Protein AF-X1M8F7-F1 (afdb_monomer)

pLDDT: mean 71.91, std 13.77, range [39.59, 92.44]

Solvent-accessible surface area (backbone atoms only — not comparable to full-atom values): 6776 Å² total; per-residue (Å²): 132,83,80,77,74,79,77,69,54,77,60,86,66,82,91,66,106,41,66,70,60,51,47,55,48,51,52,46,33,63,76,65,17,52,102,90,44,74,49,86,50,60,78,46,71,48,89,79,56,61,46,94,82,31,75,68,44,43,52,50,53,49,53,52,51,18,52,48,32,36,74,77,70,64,45,43,80,59,28,66,75,50,53,83,78,37,40,66,58,96,92,41,80,77,42,88,69,88,90,67,93,56,90,87,113

Radius of gyration: 18.65 Å; Cα contacts (8 Å, |Δi|>4): 80; chains: 1; bounding box: 50×38×45 Å

Sequence (105 aa):
KDEGEAHRGIIIIAESQYRDRLEAISQKVKQFGTVWGEAYNLAEIPMFTKSSNSRLLQVADFCVNAILGRYESGYTRQFDKIAHQFYQSDGILRGLSHYTKDMQC

Foldseek 3Di:
DPPPDDDEDEDEDDDDPPLVVLQVVLVCCQPFNDPVGHNPHHVDRHPSDDCVVDPVSVVVVLQVCQVCCCPPVVDNPSVVVCQVVADDDPNDRPGHDDDDPDPVD

Structure (mmCIF, N/CA/C/O backbone):
data_AF-X1M8F7-F1
#
_entry.id   AF-X1M8F7-F1
#
loop_
_atom_site.group_PDB
_atom_site.id
_atom_site.type_symbol
_atom_site.label_atom_id
_atom_site.label_alt_id
_atom_site.label_comp_id
_atom_site.label_asym_id
_atom_site.label_entity_id
_atom_site.label_seq_id
_atom_site.pdbx_PDB_ins_code
_atom_site.Cartn_x
_atom_site.Cartn_y
_atom_site.Cartn_z
_atom_site.occupancy
_atom_site.B_iso_or_equiv
_atom_site.auth_seq_id
_atom_site.auth_comp_id
_atom_site.auth_asym_id
_atom_site.auth_atom_id
_atom_site.pdbx_PDB_model_num
ATOM 1 N N . LYS A 1 1 ? -33.994 -18.866 5.058 1.00 39.59 1 LYS A N 1
ATOM 2 C CA . LYS A 1 1 ? -32.576 -19.005 5.458 1.00 39.59 1 LYS A CA 1
ATOM 3 C C . LYS A 1 1 ? -31.922 -17.735 4.966 1.00 39.59 1 LYS A C 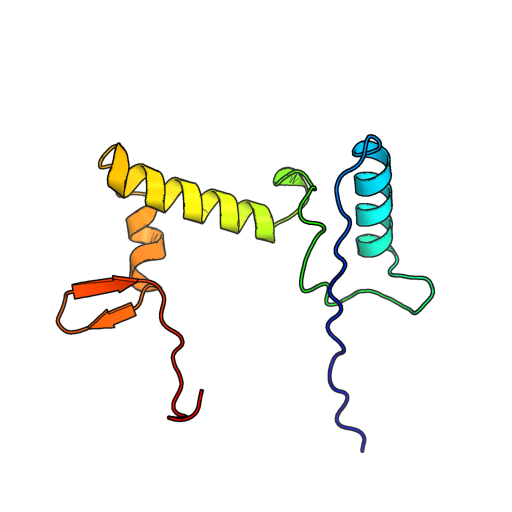1
ATOM 5 O O . LYS A 1 1 ? -31.705 -17.640 3.770 1.00 39.59 1 LYS A O 1
ATOM 10 N N . ASP A 1 2 ? -31.772 -16.752 5.846 1.00 44.78 2 ASP A N 1
ATOM 11 C CA . ASP A 1 2 ? -31.120 -15.495 5.494 1.00 44.78 2 ASP A CA 1
ATOM 12 C C . ASP A 1 2 ? -29.642 -15.794 5.266 1.00 44.78 2 ASP A C 1
ATOM 14 O O . ASP A 1 2 ? -28.942 -16.265 6.166 1.00 44.78 2 ASP A O 1
ATOM 18 N N . GLU A 1 3 ? -29.198 -15.622 4.028 1.00 52.84 3 GLU A N 1
ATOM 19 C CA . GLU A 1 3 ? -27.785 -15.627 3.681 1.00 52.84 3 GLU A CA 1
ATOM 20 C C . GLU A 1 3 ? -27.189 -14.374 4.327 1.00 52.84 3 GLU A C 1
ATOM 22 O O . GLU A 1 3 ? -27.344 -13.263 3.833 1.00 52.84 3 GLU A O 1
ATOM 27 N N . GLY A 1 4 ? -26.636 -14.552 5.530 1.00 48.50 4 GLY A N 1
ATOM 28 C CA . GLY A 1 4 ? -26.083 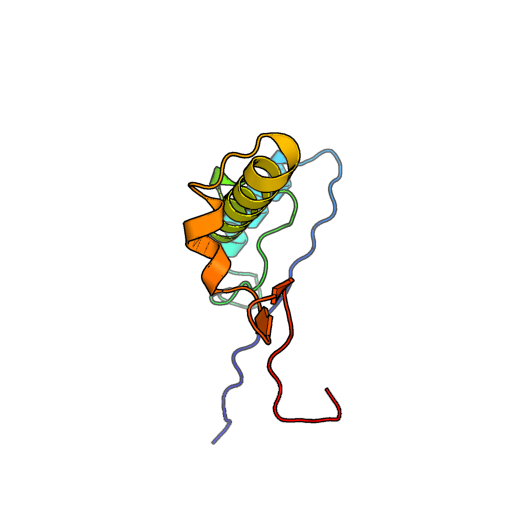-13.487 6.358 1.00 48.50 4 GLY A CA 1
ATOM 29 C C . GLY A 1 4 ? -24.885 -12.832 5.683 1.00 48.50 4 GLY A C 1
ATOM 30 O O . GLY A 1 4 ? -23.741 -13.219 5.918 1.00 48.50 4 GLY A O 1
ATOM 31 N N . GLU A 1 5 ? -25.158 -11.839 4.845 1.00 56.38 5 GLU A N 1
ATOM 32 C CA . GLU A 1 5 ? -24.172 -10.911 4.307 1.00 56.38 5 GLU A CA 1
ATOM 33 C C . GLU A 1 5 ? -23.424 -10.263 5.480 1.00 56.38 5 GLU A C 1
ATOM 35 O O . GLU A 1 5 ? -23.992 -9.529 6.292 1.00 56.38 5 GLU A O 1
ATOM 40 N N . ALA A 1 6 ? -22.134 -10.576 5.616 1.00 57.75 6 ALA A N 1
ATOM 41 C CA . ALA A 1 6 ? -21.300 -10.006 6.663 1.00 57.75 6 ALA A CA 1
ATOM 42 C C . ALA A 1 6 ? -21.168 -8.496 6.429 1.00 57.75 6 ALA A C 1
ATOM 44 O O . ALA A 1 6 ? -20.397 -8.063 5.572 1.00 57.75 6 ALA A O 1
ATOM 45 N N . HIS A 1 7 ? -21.911 -7.695 7.193 1.00 53.59 7 HIS A N 1
ATOM 46 C CA . HIS A 1 7 ?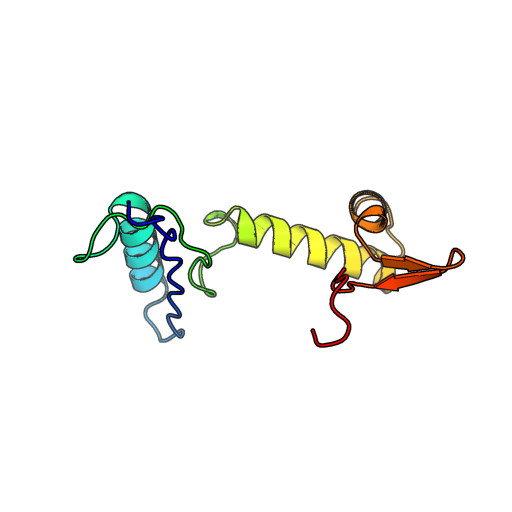 -21.866 -6.239 7.112 1.00 53.59 7 HIS A CA 1
ATOM 47 C C . HIS A 1 7 ? -20.424 -5.734 7.298 1.00 53.59 7 HIS A C 1
ATOM 49 O O . HIS A 1 7 ? -19.795 -5.957 8.335 1.00 53.59 7 HIS A O 1
ATOM 55 N N . ARG A 1 8 ? -19.894 -5.049 6.277 1.00 55.06 8 ARG A N 1
ATOM 56 C CA . ARG A 1 8 ? -18.575 -4.401 6.301 1.00 55.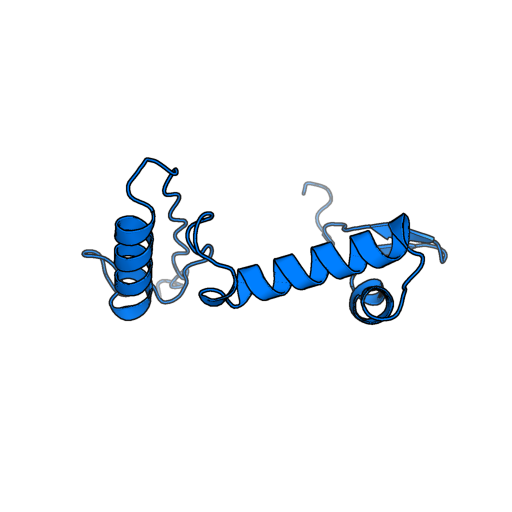06 8 ARG A CA 1
ATOM 57 C C . ARG A 1 8 ? -18.781 -2.902 6.477 1.00 55.06 8 ARG A C 1
ATOM 59 O O . ARG A 1 8 ? -19.300 -2.239 5.586 1.00 55.06 8 ARG A O 1
ATOM 66 N N . GLY A 1 9 ? -18.411 -2.384 7.643 1.00 53.94 9 GLY A N 1
ATOM 67 C CA . GLY A 1 9 ? -18.468 -0.955 7.944 1.00 53.94 9 GLY A CA 1
ATOM 68 C C . GLY A 1 9 ? -17.138 -0.265 7.648 1.00 53.94 9 GLY A C 1
ATOM 69 O O . GLY A 1 9 ? -16.072 -0.839 7.886 1.00 53.94 9 GLY A O 1
ATOM 70 N N . ILE A 1 10 ? -17.209 0.976 7.167 1.00 60.84 10 ILE A N 1
ATOM 71 C CA . ILE A 1 10 ? -16.062 1.880 7.029 1.00 60.84 10 ILE A CA 1
ATOM 72 C C . ILE A 1 10 ? -16.256 3.039 8.010 1.00 60.84 10 ILE A C 1
ATOM 74 O O . ILE A 1 10 ? -17.321 3.654 8.047 1.00 60.84 10 ILE A O 1
ATOM 78 N N . ILE A 1 11 ? -15.231 3.331 8.815 1.00 61.16 11 ILE A N 1
ATOM 79 C CA . ILE A 1 11 ? -15.230 4.443 9.771 1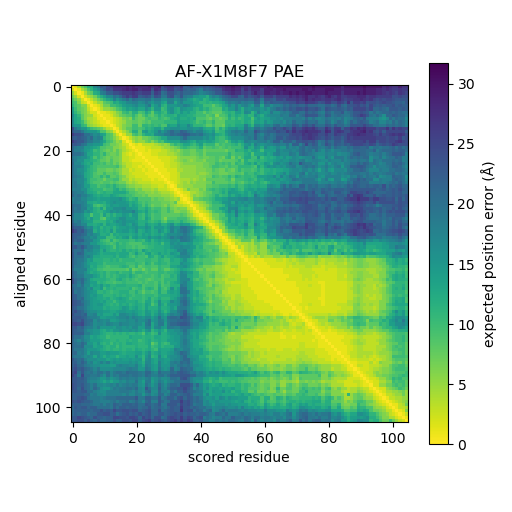.00 61.16 11 ILE A CA 1
ATOM 80 C C . ILE A 1 11 ? -14.156 5.443 9.340 1.00 61.16 11 ILE A C 1
ATOM 82 O O . ILE A 1 11 ? -12.961 5.175 9.461 1.00 61.16 11 ILE A O 1
ATOM 86 N N . ILE A 1 12 ? -14.592 6.616 8.875 1.00 58.81 12 ILE A N 1
ATOM 87 C CA . ILE A 1 12 ? -13.711 7.720 8.479 1.00 58.81 12 ILE A CA 1
ATOM 88 C C . ILE A 1 12 ? -13.749 8.775 9.581 1.00 58.81 12 ILE A C 1
ATOM 90 O O . ILE A 1 12 ? -14.783 9.386 9.839 1.00 58.81 12 ILE A O 1
ATOM 94 N N . ILE A 1 13 ? -12.615 8.989 10.243 1.00 57.44 13 ILE A N 1
ATOM 95 C CA . ILE A 1 13 ? -12.467 10.000 11.294 1.00 57.44 13 ILE A CA 1
ATOM 96 C C . ILE A 1 13 ? -11.489 11.042 10.780 1.00 57.44 13 ILE A C 1
ATOM 98 O O . ILE A 1 13 ? -10.303 10.754 10.750 1.00 57.44 13 ILE A O 1
ATOM 102 N N . ALA A 1 14 ? -11.954 12.224 10.381 1.00 52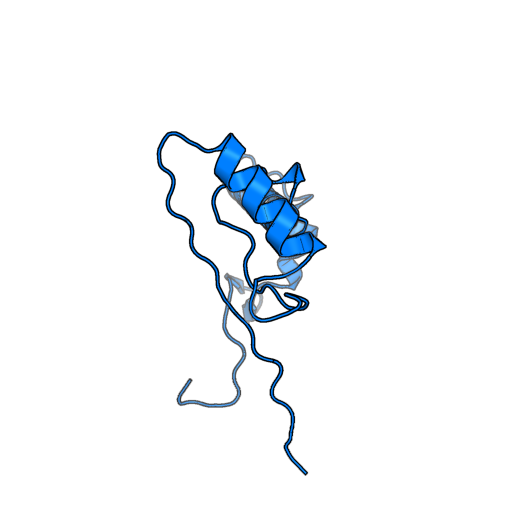.22 14 ALA A N 1
ATOM 103 C CA . ALA A 1 14 ? -11.070 13.287 9.908 1.00 52.22 14 ALA A CA 1
ATOM 104 C C . ALA A 1 14 ? -10.232 13.880 11.058 1.00 52.22 14 ALA A C 1
ATOM 106 O O . ALA A 1 14 ? -10.726 14.095 12.167 1.00 52.22 14 ALA A O 1
ATOM 107 N N . GLU A 1 15 ? -8.953 14.131 10.789 1.00 53.28 15 GLU A N 1
ATOM 108 C CA . GLU A 1 15 ? -8.008 14.718 11.737 1.00 53.28 15 GLU A CA 1
ATOM 109 C C . GLU A 1 15 ? -8.460 16.109 12.213 1.00 53.28 15 GLU A C 1
ATOM 111 O O . GLU A 1 15 ? -8.647 17.031 11.426 1.00 53.28 15 GLU A O 1
ATOM 116 N N . SER A 1 16 ? -8.570 16.289 13.529 1.00 55.81 16 SER A N 1
ATOM 117 C CA . SER A 1 16 ? -8.563 17.615 14.154 1.00 55.81 16 SER A CA 1
ATOM 118 C C . SER A 1 16 ? -7.998 17.489 15.563 1.00 55.81 16 SER A C 1
ATOM 120 O O . SER A 1 16 ? -8.544 16.688 16.314 1.00 55.81 16 SER A O 1
ATOM 122 N N . GLN A 1 17 ? -6.915 18.216 15.878 1.00 57.00 17 GLN A N 1
ATOM 123 C CA . GLN A 1 17 ? -6.311 18.562 17.194 1.00 57.00 17 GLN A CA 1
ATOM 124 C C . GLN A 1 17 ? -6.273 17.524 18.353 1.00 57.00 17 GLN A C 1
ATOM 126 O O . GLN A 1 17 ? -5.746 17.814 19.421 1.00 57.00 17 GLN A O 1
ATOM 131 N N . TYR A 1 18 ? -6.764 16.302 18.167 1.00 62.03 18 TYR A N 1
ATOM 132 C CA . TYR A 1 18 ? -7.083 15.319 19.203 1.00 62.03 18 TYR A CA 1
ATOM 133 C C . TYR A 1 18 ? -6.644 13.912 18.783 1.00 62.03 18 TYR A C 1
ATOM 135 O O . TYR A 1 18 ? -7.295 12.919 19.107 1.00 62.03 18 TYR A O 1
ATOM 143 N N . ARG A 1 19 ? -5.533 13.830 18.045 1.00 61.94 19 ARG A N 1
ATOM 144 C CA . ARG A 1 19 ? -4.991 12.605 17.439 1.00 61.94 19 ARG A CA 1
ATOM 145 C C . ARG A 1 19 ? -4.898 11.442 18.436 1.00 61.94 19 ARG A C 1
ATOM 147 O O . ARG A 1 19 ? -5.384 10.355 18.143 1.00 61.94 19 ARG A O 1
ATOM 154 N N . ASP A 1 20 ? -4.418 11.712 19.649 1.00 67.00 20 ASP A N 1
ATOM 155 C CA . ASP A 1 20 ? -4.291 10.709 20.717 1.00 67.00 20 ASP A CA 1
ATOM 156 C C . ASP A 1 20 ? -5.651 10.177 21.200 1.00 67.00 20 ASP A C 1
ATOM 158 O O . ASP A 1 20 ? -5.813 8.986 21.470 1.00 67.00 20 ASP A O 1
ATOM 162 N N . ARG A 1 21 ? -6.674 11.044 21.272 1.00 67.94 21 ARG A N 1
ATOM 163 C CA . ARG A 1 21 ? -8.037 10.623 21.637 1.00 67.94 21 ARG A CA 1
ATOM 164 C C . ARG A 1 21 ? -8.659 9.776 20.537 1.00 67.94 21 ARG A C 1
ATOM 166 O O . ARG A 1 21 ? -9.320 8.786 20.839 1.00 67.94 21 ARG A O 1
ATOM 173 N N . LEU A 1 22 ? -8.441 10.147 19.277 1.00 67.25 22 LEU A N 1
ATOM 174 C CA . LEU A 1 22 ? -8.934 9.384 18.134 1.00 67.25 22 LEU A CA 1
ATOM 175 C C . LEU A 1 22 ? -8.277 8.004 18.074 1.00 67.25 22 LEU A C 1
ATOM 177 O O . LEU A 1 22 ? -8.966 7.010 17.855 1.00 67.25 22 LEU A O 1
ATOM 181 N N . GLU A 1 23 ? -6.977 7.914 18.348 1.00 68.44 23 GLU A N 1
ATOM 182 C CA . GLU A 1 23 ? -6.260 6.642 18.440 1.00 68.44 23 GLU A CA 1
ATOM 183 C C . GLU A 1 23 ? -6.834 5.747 19.550 1.00 68.44 23 GLU A C 1
ATOM 185 O O . GLU A 1 23 ? -7.148 4.582 19.298 1.00 68.44 23 GLU A O 1
ATOM 190 N N . ALA A 1 24 ? -7.081 6.303 20.740 1.00 72.69 24 ALA A N 1
ATOM 191 C CA . ALA A 1 24 ? -7.698 5.571 21.845 1.00 72.69 24 ALA A CA 1
ATOM 192 C C . ALA A 1 24 ? -9.117 5.072 21.509 1.00 72.69 24 ALA A C 1
ATOM 194 O O . ALA A 1 24 ? -9.476 3.940 21.838 1.00 72.69 24 ALA A O 1
ATOM 195 N N . ILE A 1 25 ? -9.924 5.886 20.821 1.00 71.06 25 ILE A N 1
ATOM 196 C CA . ILE A 1 25 ? -11.257 5.483 20.343 1.00 71.06 25 ILE A CA 1
ATOM 197 C C . ILE A 1 25 ? -11.132 4.353 19.317 1.00 71.06 25 ILE A C 1
ATOM 199 O O . ILE A 1 25 ? -11.848 3.362 19.404 1.00 71.06 25 ILE A O 1
ATOM 203 N N . SER A 1 26 ? -10.180 4.454 18.394 1.00 68.19 26 SER A N 1
ATOM 204 C CA . SER A 1 26 ? -9.932 3.446 17.356 1.00 68.19 26 SER A CA 1
ATOM 205 C C . SER A 1 26 ? -9.539 2.093 17.945 1.00 68.19 26 SER A C 1
ATOM 207 O O . SER A 1 26 ? -10.008 1.051 17.488 1.00 68.19 26 SER A O 1
ATOM 209 N N . GLN A 1 27 ? -8.690 2.103 18.976 1.00 71.19 27 GLN A N 1
ATOM 210 C CA . GLN A 1 27 ? -8.311 0.900 19.714 1.00 71.19 27 GLN A CA 1
ATOM 211 C C . GLN A 1 27 ? -9.516 0.289 20.436 1.00 71.19 27 GLN A C 1
ATOM 213 O O . GLN A 1 27 ? -9.734 -0.916 20.330 1.00 71.19 27 GLN A O 1
ATOM 218 N N . LYS A 1 28 ? -10.349 1.112 21.089 1.00 71.06 28 LYS A N 1
ATOM 219 C CA . LYS A 1 28 ? -11.581 0.642 21.740 1.00 71.06 28 LYS A CA 1
ATOM 220 C C . LYS A 1 28 ? -12.568 0.035 20.747 1.00 71.06 28 LYS A C 1
ATOM 222 O O . LYS A 1 28 ? -13.092 -1.038 21.016 1.00 71.06 28 LYS A O 1
ATOM 227 N N . VAL A 1 29 ? -12.772 0.674 19.596 1.00 69.44 29 VAL A N 1
ATOM 228 C CA . VAL A 1 29 ? -13.667 0.171 18.543 1.00 69.44 29 VAL A CA 1
ATOM 229 C C . VAL A 1 29 ? -13.163 -1.154 17.967 1.00 69.44 29 VAL A C 1
ATOM 231 O O . VAL A 1 29 ? -13.957 -2.061 17.746 1.00 69.44 29 VAL A O 1
ATOM 234 N N . LYS A 1 30 ? -11.847 -1.317 17.782 1.00 66.12 30 LYS A N 1
ATOM 235 C CA . LYS A 1 30 ? -11.259 -2.606 17.378 1.00 66.12 30 LYS A CA 1
ATOM 236 C C . LYS A 1 30 ? -11.416 -3.698 18.433 1.00 66.12 30 LYS A C 1
ATOM 238 O O . LYS A 1 30 ? -11.640 -4.846 18.076 1.00 66.12 30 LYS A O 1
ATOM 243 N N . GLN A 1 31 ? -11.211 -3.358 19.704 1.00 70.38 31 GLN A N 1
ATOM 244 C CA . GLN A 1 31 ? -11.156 -4.340 20.786 1.00 70.38 31 GLN A CA 1
ATOM 245 C C . GLN A 1 31 ? -12.546 -4.769 21.265 1.0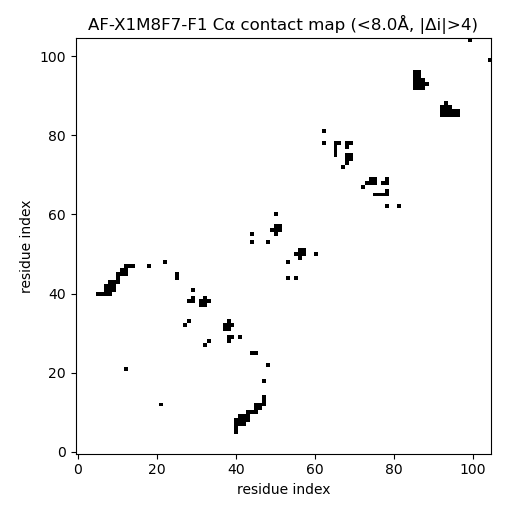0 70.38 31 GLN A C 1
ATOM 247 O O . GLN A 1 31 ? -12.734 -5.931 21.607 1.00 70.38 31 GLN A O 1
ATOM 252 N N . PHE A 1 32 ? -13.499 -3.839 21.305 1.00 71.50 32 PHE A N 1
ATOM 253 C CA . PHE A 1 32 ? -14.813 -4.039 21.924 1.00 71.50 32 PHE A CA 1
ATOM 254 C C . PHE A 1 32 ? -15.981 -3.802 20.960 1.00 71.50 32 PHE A C 1
ATOM 256 O O . PHE A 1 32 ? -17.133 -3.976 21.344 1.00 71.50 32 PHE A O 1
ATOM 263 N N . GLY A 1 33 ? -15.710 -3.396 19.717 1.00 64.56 33 GLY A N 1
ATOM 264 C CA . GLY A 1 33 ? -16.747 -3.022 18.764 1.00 64.56 33 GLY A CA 1
ATOM 265 C C . GLY A 1 33 ? -17.362 -1.652 19.037 1.00 64.56 33 GLY A C 1
ATOM 266 O O . GLY A 1 33 ? -16.788 -0.785 19.698 1.00 64.56 33 GLY A O 1
ATOM 267 N N . THR A 1 34 ? -18.543 -1.439 18.472 1.00 68.56 34 THR A N 1
ATOM 268 C CA . THR A 1 34 ? -19.341 -0.224 18.661 1.00 68.56 34 THR A CA 1
ATOM 269 C C . THR A 1 34 ? -20.529 -0.516 19.575 1.00 68.56 34 THR A C 1
ATOM 271 O O . THR A 1 34 ? -20.831 -1.668 19.872 1.00 68.56 34 THR A O 1
ATOM 274 N N . VAL A 1 35 ? -21.268 0.523 19.974 1.00 63.34 35 VAL A N 1
ATOM 275 C CA . VAL A 1 35 ? -22.561 0.373 20.676 1.00 63.34 35 VAL A CA 1
ATOM 276 C C . VAL A 1 35 ? -23.577 -0.486 19.908 1.00 63.34 35 VAL A C 1
ATOM 278 O O . VAL A 1 35 ? -24.541 -0.955 20.501 1.00 63.34 35 VAL A O 1
ATOM 281 N N . TRP A 1 36 ? -23.353 -0.719 18.612 1.00 58.03 36 TRP A N 1
ATOM 282 C CA . TRP A 1 36 ? -24.196 -1.541 17.744 1.00 58.03 36 TRP A CA 1
ATOM 283 C C . TRP A 1 36 ? -23.674 -2.972 17.538 1.00 58.03 36 TRP A C 1
ATOM 285 O O . TRP A 1 36 ? -24.272 -3.721 16.771 1.00 58.03 36 TRP A O 1
ATOM 295 N N . GLY A 1 37 ? -22.587 -3.365 18.212 1.00 62.62 37 GLY A N 1
ATOM 296 C CA . GLY A 1 37 ? -22.045 -4.724 18.173 1.00 62.62 37 GLY A CA 1
ATOM 297 C C . GLY A 1 37 ? -20.552 -4.793 17.853 1.00 62.62 37 GLY A C 1
ATOM 298 O O . GLY A 1 37 ? -19.877 -3.785 17.623 1.00 62.62 37 GLY A O 1
ATOM 299 N N . GLU A 1 38 ? -20.034 -6.018 17.848 1.00 61.38 38 GLU A N 1
ATOM 300 C CA . GLU A 1 38 ? -18.619 -6.321 17.637 1.00 61.38 38 GLU A CA 1
ATOM 301 C C . GLU A 1 38 ? -18.186 -6.040 16.187 1.00 61.38 38 GLU A C 1
ATOM 303 O O . GLU A 1 38 ? -18.789 -6.511 15.222 1.00 61.38 38 GLU A O 1
ATOM 308 N N . ALA A 1 39 ? -17.113 -5.263 16.018 1.00 62.06 39 ALA A N 1
ATOM 309 C CA . ALA A 1 39 ? -16.608 -4.845 14.712 1.00 62.06 39 ALA A CA 1
ATOM 310 C C . ALA A 1 39 ? -15.558 -5.840 14.183 1.00 62.06 39 ALA A C 1
ATOM 312 O O . ALA A 1 39 ? -14.385 -5.506 14.021 1.00 62.06 39 ALA A O 1
ATOM 313 N N . TYR A 1 40 ? -15.978 -7.082 13.929 1.00 54.81 40 TYR A N 1
ATOM 314 C CA . TYR A 1 40 ? -15.080 -8.159 13.489 1.00 54.81 40 TYR A CA 1
ATOM 315 C C . TYR A 1 40 ? -14.456 -7.933 12.104 1.00 54.81 40 TYR A C 1
ATOM 317 O O . TYR A 1 40 ? -13.377 -8.447 11.827 1.00 54.81 40 TYR A O 1
ATOM 325 N N . ASN A 1 41 ? -15.111 -7.133 11.254 1.00 54.78 41 ASN A N 1
ATOM 326 C CA . ASN A 1 41 ? -14.730 -6.908 9.859 1.00 54.78 41 ASN A CA 1
ATOM 327 C C . ASN A 1 41 ? -14.571 -5.415 9.544 1.00 54.78 41 ASN A C 1
ATOM 329 O O . ASN A 1 41 ? -15.186 -4.902 8.607 1.00 54.78 41 ASN A O 1
ATOM 333 N N . LEU A 1 42 ? -13.768 -4.697 10.335 1.00 57.03 42 LEU A N 1
ATOM 334 C CA . LEU A 1 42 ? -13.357 -3.341 9.966 1.00 57.03 42 LEU A CA 1
ATOM 335 C C . LEU A 1 42 ? -12.549 -3.417 8.665 1.00 57.03 42 LEU A C 1
ATOM 337 O O . LEU A 1 42 ? -11.383 -3.813 8.672 1.00 57.03 42 LEU A O 1
ATOM 341 N N . ALA A 1 43 ? -13.188 -3.055 7.550 1.00 53.72 43 ALA A N 1
ATOM 342 C CA . ALA A 1 43 ? -12.548 -2.996 6.237 1.00 53.72 43 ALA A CA 1
ATOM 343 C C . ALA A 1 43 ? -11.458 -1.915 6.194 1.00 53.72 43 ALA A C 1
ATOM 345 O O . ALA A 1 43 ? -10.527 -1.995 5.397 1.00 53.72 43 ALA A O 1
ATOM 346 N N . GLU A 1 44 ? -11.558 -0.932 7.091 1.00 55.44 44 GLU A N 1
ATOM 347 C CA . GLU A 1 44 ? -10.653 0.196 7.159 1.00 55.44 44 GLU A CA 1
ATOM 348 C C . GLU A 1 44 ? -10.390 0.587 8.616 1.00 55.44 44 GLU A C 1
ATOM 350 O O . GLU A 1 44 ? -11.289 0.669 9.456 1.00 55.44 44 GLU A O 1
ATOM 355 N N . ILE A 1 45 ? -9.113 0.777 8.929 1.00 55.94 45 ILE A N 1
ATOM 356 C CA . ILE A 1 45 ? -8.638 1.302 10.209 1.00 55.94 45 ILE A CA 1
ATOM 357 C C . ILE A 1 45 ? -8.505 2.809 9.998 1.00 55.94 45 ILE A C 1
ATOM 359 O O . ILE A 1 45 ? -8.056 3.190 8.919 1.00 55.94 45 ILE A O 1
ATOM 363 N N . PRO A 1 46 ? -8.863 3.668 10.970 1.00 57.41 46 PRO A N 1
ATOM 364 C CA . PRO A 1 46 ? -8.888 5.108 10.753 1.00 57.41 46 PRO A CA 1
ATOM 365 C C . PRO A 1 46 ? -7.587 5.578 10.114 1.00 57.41 46 PRO A C 1
ATOM 367 O O . PRO A 1 46 ? -6.503 5.295 10.637 1.00 57.41 46 PRO A O 1
ATOM 370 N N . MET A 1 47 ? -7.731 6.288 8.990 1.00 54.38 47 MET A N 1
ATOM 371 C CA . MET A 1 47 ? -6.669 6.738 8.077 1.00 54.38 47 MET A CA 1
ATOM 372 C C . MET A 1 47 ? -5.535 7.540 8.752 1.00 54.38 47 MET A C 1
ATOM 374 O O . MET A 1 47 ? -4.543 7.870 8.114 1.00 54.38 47 MET A O 1
ATOM 378 N N . PHE A 1 48 ? -5.653 7.833 10.050 1.00 57.50 48 PHE A N 1
ATOM 379 C CA . PHE A 1 48 ? -4.739 8.658 10.837 1.00 57.50 48 PHE A CA 1
ATOM 380 C C . PHE A 1 48 ? -4.012 7.893 11.954 1.00 57.50 48 PHE A C 1
ATOM 382 O O . PHE A 1 48 ? -3.315 8.514 12.762 1.00 57.50 48 PHE A O 1
ATOM 389 N N . THR A 1 49 ? -4.162 6.565 12.035 1.00 61.69 49 THR A N 1
ATOM 390 C CA . THR A 1 49 ? -3.407 5.761 13.008 1.00 61.69 49 THR A CA 1
ATOM 391 C C . THR A 1 49 ? -1.972 5.528 12.532 1.00 61.69 49 THR A C 1
ATOM 393 O O . THR A 1 49 ? -1.715 5.406 11.337 1.00 61.69 49 THR A O 1
ATOM 396 N N . LYS A 1 50 ? -1.015 5.454 13.464 1.00 62.91 50 LYS A N 1
ATOM 397 C CA . LYS A 1 50 ? 0.371 5.086 13.135 1.00 62.91 50 LYS A CA 1
ATOM 398 C C . LYS A 1 50 ? 0.388 3.703 12.489 1.00 62.91 50 LYS A C 1
ATOM 400 O O . LYS A 1 50 ? -0.342 2.813 12.930 1.00 62.91 50 LYS A O 1
ATOM 405 N N . SER A 1 51 ? 1.255 3.477 11.506 1.00 60.59 51 SER A N 1
ATOM 406 C CA . SER A 1 51 ? 1.348 2.162 10.865 1.00 60.59 51 SER A CA 1
ATOM 407 C C . SER A 1 51 ? 1.685 1.036 11.853 1.00 60.59 51 SER A C 1
ATOM 409 O O . SER A 1 51 ? 1.196 -0.080 11.699 1.00 60.59 51 SER A O 1
ATOM 411 N N . SER A 1 52 ? 2.354 1.324 12.977 1.00 67.25 52 SER A N 1
ATOM 412 C CA . SER A 1 52 ? 2.530 0.378 14.097 1.00 67.25 52 SER A CA 1
ATOM 413 C C . SER A 1 52 ? 1.223 -0.253 14.604 1.00 67.25 52 SER A C 1
ATOM 415 O O . SER A 1 52 ? 1.226 -1.392 15.060 1.00 67.25 52 SER A O 1
ATOM 417 N N . ASN A 1 53 ? 0.098 0.453 14.488 1.00 65.75 53 ASN A N 1
ATOM 418 C CA . ASN A 1 53 ? -1.195 0.059 15.049 1.00 65.75 53 ASN A CA 1
ATOM 419 C C . ASN A 1 53 ? -2.095 -0.687 14.049 1.00 65.75 53 ASN A C 1
ATOM 421 O O . ASN A 1 53 ? -3.252 -1.010 14.355 1.00 65.75 53 ASN A O 1
ATOM 425 N N . SER A 1 54 ? -1.610 -0.923 12.828 1.00 70.38 54 SER A N 1
ATOM 426 C CA . SER A 1 54 ? -2.392 -1.510 11.744 1.00 70.38 54 SER A CA 1
ATOM 427 C C . SER A 1 54 ? -1.526 -2.353 10.815 1.00 70.38 54 SER A C 1
ATOM 429 O O . SER A 1 54 ? -0.695 -1.828 10.081 1.00 70.38 54 SER A O 1
ATOM 431 N N . ARG A 1 55 ? -1.799 -3.663 10.762 1.00 74.31 55 ARG A N 1
ATOM 432 C CA . ARG A 1 55 ? -1.179 -4.559 9.771 1.00 74.31 55 ARG A CA 1
ATOM 433 C C . ARG A 1 55 ? -1.456 -4.103 8.335 1.00 74.31 55 ARG A C 1
ATOM 435 O O . ARG A 1 55 ? -0.582 -4.238 7.492 1.00 74.31 55 ARG A O 1
ATOM 442 N N . LEU A 1 56 ? -2.635 -3.533 8.068 1.00 76.06 56 LEU A N 1
ATOM 443 C CA . LEU A 1 56 ? -2.990 -3.024 6.741 1.00 76.06 56 LEU A CA 1
ATOM 444 C C . LEU A 1 56 ? -2.115 -1.824 6.350 1.00 76.06 56 LEU A C 1
ATOM 446 O O . LEU A 1 56 ? -1.610 -1.776 5.234 1.00 76.06 56 LEU A O 1
ATOM 450 N N . LEU A 1 57 ? -1.872 -0.899 7.286 1.00 77.56 57 LEU A N 1
ATOM 451 C CA . LEU A 1 57 ? -0.992 0.246 7.034 1.00 77.56 57 LEU A CA 1
ATOM 452 C C . LEU A 1 57 ? 0.472 -0.180 6.898 1.00 77.56 57 LEU A C 1
ATOM 454 O O . LEU A 1 57 ? 1.171 0.360 6.058 1.00 77.56 57 LEU A O 1
ATOM 458 N N . GLN A 1 58 ? 0.929 -1.186 7.649 1.00 82.38 58 GLN A N 1
ATOM 459 C CA . GLN A 1 58 ? 2.280 -1.742 7.462 1.00 82.38 58 GLN A CA 1
ATOM 460 C C . GLN A 1 58 ? 2.466 -2.333 6.064 1.00 82.38 58 GLN A C 1
ATOM 462 O O . GLN A 1 58 ? 3.518 -2.157 5.453 1.00 82.38 58 GLN A O 1
ATOM 467 N N . VAL A 1 59 ? 1.447 -3.030 5.549 1.00 85.69 59 VAL A N 1
ATOM 468 C CA . VAL A 1 59 ? 1.460 -3.548 4.175 1.00 85.69 59 VAL A CA 1
ATOM 469 C C . VAL A 1 59 ? 1.471 -2.396 3.169 1.00 85.69 59 VAL A C 1
ATOM 471 O O . VAL A 1 59 ? 2.248 -2.444 2.218 1.00 85.69 59 VAL A O 1
ATOM 474 N N . ALA A 1 60 ? 0.677 -1.345 3.393 1.00 84.94 60 ALA A N 1
ATOM 475 C CA . ALA A 1 60 ? 0.686 -0.155 2.546 1.00 84.94 60 ALA A CA 1
ATOM 476 C C . ALA A 1 60 ? 2.068 0.528 2.527 1.00 84.94 60 ALA A C 1
ATOM 478 O O . ALA A 1 60 ? 2.615 0.748 1.447 1.00 84.94 60 ALA A O 1
ATOM 479 N N . ASP A 1 61 ? 2.674 0.768 3.695 1.00 86.06 61 ASP A N 1
ATOM 480 C CA . ASP A 1 61 ? 4.019 1.345 3.830 1.00 86.06 61 ASP A CA 1
ATOM 481 C C . ASP A 1 61 ? 5.069 0.499 3.097 1.00 86.06 61 ASP A C 1
ATOM 483 O O . ASP A 1 61 ? 5.929 1.025 2.386 1.00 86.06 61 ASP A O 1
ATOM 487 N N . PHE A 1 62 ? 4.983 -0.829 3.226 1.00 90.69 62 PHE A N 1
ATOM 488 C CA . PHE A 1 62 ? 5.866 -1.747 2.513 1.00 90.69 62 PHE A CA 1
ATOM 489 C C . PHE A 1 62 ? 5.715 -1.621 0.992 1.00 90.69 62 PHE A C 1
ATOM 491 O O . PHE A 1 62 ? 6.727 -1.514 0.295 1.00 90.69 62 PHE A O 1
ATOM 498 N N . CYS A 1 63 ? 4.481 -1.603 0.476 1.00 89.62 63 CYS A N 1
ATOM 499 C CA . CYS A 1 63 ? 4.211 -1.442 -0.954 1.00 89.62 63 CYS A CA 1
ATOM 500 C C . CYS A 1 63 ? 4.743 -0.106 -1.485 1.00 89.62 63 CYS A C 1
ATOM 502 O O . CYS A 1 63 ? 5.434 -0.089 -2.505 1.00 89.62 63 CYS A O 1
ATOM 504 N N . VAL A 1 64 ? 4.482 0.998 -0.779 1.00 89.56 64 VAL A N 1
ATOM 505 C CA . VAL A 1 64 ? 4.959 2.335 -1.162 1.00 89.56 64 VAL A CA 1
ATOM 506 C C . VAL A 1 64 ? 6.484 2.372 -1.199 1.00 89.56 64 VAL A C 1
ATOM 508 O O . VAL A 1 64 ? 7.061 2.770 -2.209 1.00 89.56 64 VAL A O 1
ATOM 511 N N . ASN A 1 65 ? 7.150 1.896 -0.144 1.00 91.75 65 ASN A N 1
ATOM 512 C CA . ASN A 1 65 ? 8.609 1.888 -0.082 1.00 91.75 65 ASN A CA 1
ATOM 513 C C . ASN A 1 65 ? 9.239 0.981 -1.156 1.00 91.75 65 ASN A C 1
ATOM 515 O O . ASN A 1 65 ? 10.278 1.320 -1.719 1.00 91.75 65 ASN A O 1
ATOM 519 N N . ALA A 1 66 ? 8.618 -0.161 -1.467 1.00 92.44 66 ALA A N 1
ATOM 520 C CA . ALA A 1 66 ? 9.080 -1.061 -2.522 1.00 92.44 66 ALA A CA 1
ATOM 521 C C . ALA A 1 66 ? 8.999 -0.414 -3.915 1.00 92.44 66 ALA A C 1
ATOM 523 O O . ALA A 1 66 ? 9.946 -0.517 -4.694 1.00 92.44 66 ALA A O 1
ATOM 524 N N . ILE A 1 67 ? 7.892 0.272 -4.213 1.00 90.44 67 ILE A N 1
ATOM 525 C CA . ILE A 1 67 ? 7.698 0.994 -5.476 1.00 90.44 67 ILE A CA 1
ATOM 526 C C . ILE A 1 67 ? 8.682 2.165 -5.564 1.00 90.44 67 ILE A C 1
ATOM 528 O O . ILE A 1 67 ? 9.434 2.259 -6.532 1.00 90.44 67 ILE A O 1
ATOM 532 N N . LEU A 1 68 ? 8.736 3.013 -4.534 1.00 92.06 68 LEU A N 1
ATOM 533 C CA . LEU A 1 68 ? 9.622 4.177 -4.506 1.00 92.06 68 LEU A CA 1
ATOM 534 C C . LEU A 1 68 ? 11.092 3.766 -4.658 1.00 92.06 68 LEU A C 1
ATOM 536 O O . LEU A 1 68 ? 11.803 4.315 -5.494 1.00 92.06 68 LEU A O 1
ATOM 540 N N . GLY A 1 69 ? 11.535 2.747 -3.915 1.00 92.25 69 GLY A N 1
ATOM 541 C CA . GLY A 1 69 ? 12.908 2.248 -3.989 1.00 92.25 69 GLY A CA 1
ATOM 542 C C . GLY A 1 69 ? 13.301 1.771 -5.389 1.00 92.25 69 GLY A C 1
ATOM 543 O O . GLY A 1 69 ? 14.435 2.007 -5.815 1.00 92.25 69 GLY A O 1
ATOM 544 N N . ARG A 1 70 ? 12.363 1.165 -6.130 1.00 91.44 70 ARG A N 1
ATOM 545 C CA . ARG A 1 70 ? 12.587 0.707 -7.506 1.00 91.44 70 ARG A CA 1
ATOM 546 C C . ARG A 1 70 ? 12.768 1.865 -8.482 1.00 91.44 70 ARG A C 1
ATOM 548 O O . ARG A 1 70 ? 13.667 1.779 -9.316 1.00 91.44 70 ARG A O 1
ATOM 555 N N . TYR A 1 71 ? 11.930 2.897 -8.394 1.00 88.62 71 TYR A N 1
ATOM 556 C CA . TYR A 1 71 ? 11.914 3.996 -9.366 1.00 88.62 71 TYR A CA 1
ATOM 557 C C . TYR A 1 71 ? 12.912 5.116 -9.048 1.00 88.62 71 TYR A C 1
ATOM 559 O O . TYR A 1 71 ? 13.526 5.636 -9.972 1.00 88.62 71 TYR A O 1
ATOM 567 N N . GLU A 1 72 ? 13.130 5.444 -7.774 1.00 91.50 72 GLU A N 1
ATOM 568 C CA . GLU A 1 72 ? 14.021 6.547 -7.376 1.00 91.50 72 GLU A CA 1
ATOM 569 C C . GLU A 1 72 ? 15.475 6.104 -7.193 1.00 91.50 72 GLU A C 1
ATOM 571 O O . GLU A 1 72 ? 16.408 6.814 -7.552 1.00 91.50 72 GLU A O 1
ATOM 576 N N . SER A 1 73 ? 15.696 4.930 -6.595 1.00 88.25 73 SER A N 1
ATOM 577 C CA . SER A 1 73 ? 17.037 4.483 -6.180 1.00 88.25 73 SER A CA 1
ATOM 578 C C . SER A 1 73 ? 17.530 3.242 -6.925 1.00 88.25 73 SER A C 1
ATOM 580 O O . SER A 1 73 ? 18.648 2.787 -6.692 1.00 88.25 73 SER A O 1
ATOM 582 N N . GLY A 1 74 ? 16.700 2.656 -7.793 1.00 85.12 74 GLY A N 1
ATOM 583 C CA . GLY A 1 74 ? 17.012 1.424 -8.520 1.00 85.12 74 GLY A CA 1
ATOM 584 C C . GLY A 1 74 ? 17.044 0.155 -7.656 1.00 85.12 74 GLY A C 1
ATOM 585 O O . GLY A 1 74 ? 17.351 -0.920 -8.171 1.00 85.12 74 GLY A O 1
ATOM 586 N N . TYR A 1 75 ? 16.702 0.233 -6.365 1.00 88.00 75 TYR A N 1
ATOM 587 C CA . TYR A 1 75 ? 16.674 -0.919 -5.464 1.00 88.00 75 TYR A CA 1
ATOM 588 C C . TYR A 1 75 ? 15.454 -1.796 -5.745 1.00 88.00 75 TYR A C 1
ATOM 590 O O . TYR A 1 75 ? 14.314 -1.402 -5.513 1.00 88.00 75 TYR A O 1
ATOM 598 N N . THR A 1 76 ? 15.686 -3.022 -6.214 1.00 88.56 76 THR A N 1
ATOM 599 C CA . THR A 1 76 ? 14.601 -3.904 -6.679 1.00 88.56 76 THR A CA 1
ATOM 600 C C . THR A 1 76 ? 14.154 -4.928 -5.648 1.00 88.56 76 THR A C 1
ATOM 602 O O . THR A 1 76 ? 13.046 -5.436 -5.733 1.00 88.56 76 THR A O 1
ATOM 605 N N . ARG A 1 77 ? 14.977 -5.211 -4.632 1.00 89.81 77 ARG A N 1
ATOM 606 C CA . ARG A 1 77 ? 14.800 -6.361 -3.730 1.00 89.81 77 ARG A CA 1
ATOM 607 C C . ARG A 1 77 ? 13.400 -6.471 -3.116 1.00 89.81 77 ARG A C 1
ATOM 609 O O . ARG A 1 77 ? 12.896 -7.578 -2.949 1.00 89.81 77 ARG A O 1
ATOM 616 N N . GLN A 1 78 ? 12.802 -5.358 -2.694 1.00 90.81 78 GLN A N 1
ATOM 617 C CA . GLN A 1 78 ? 11.447 -5.343 -2.139 1.00 90.81 78 GLN A CA 1
ATOM 618 C C . GLN A 1 78 ? 10.386 -5.364 -3.243 1.00 90.81 78 GLN A C 1
ATOM 620 O O . GLN A 1 78 ? 9.386 -6.061 -3.098 1.00 90.81 78 GLN A O 1
ATOM 625 N N . PHE A 1 79 ? 10.620 -4.646 -4.341 1.00 91.38 79 PHE A N 1
ATOM 626 C CA . PHE A 1 79 ? 9.722 -4.603 -5.492 1.00 91.38 79 PHE A CA 1
ATOM 627 C C . PHE A 1 79 ? 9.555 -5.977 -6.146 1.00 91.38 79 PHE A C 1
ATOM 629 O O . PHE A 1 79 ? 8.432 -6.400 -6.396 1.00 91.38 79 PHE A O 1
ATOM 636 N N . ASP A 1 80 ? 10.640 -6.727 -6.325 1.00 91.25 80 ASP A N 1
ATOM 637 C CA . ASP A 1 80 ? 10.630 -8.056 -6.947 1.00 91.25 80 ASP A CA 1
ATOM 638 C C . ASP A 1 80 ? 9.743 -9.045 -6.168 1.00 91.25 80 ASP A C 1
ATOM 640 O O . ASP A 1 80 ? 9.134 -9.944 -6.748 1.00 91.25 80 ASP A O 1
ATOM 644 N N . LYS A 1 81 ? 9.585 -8.837 -4.851 1.00 91.56 81 LYS A N 1
ATOM 645 C CA . LYS A 1 81 ? 8.680 -9.636 -4.011 1.00 91.56 81 LYS A CA 1
ATOM 646 C C . LYS A 1 81 ? 7.206 -9.365 -4.279 1.00 91.56 81 LYS A C 1
ATOM 648 O O . LYS A 1 81 ? 6.399 -10.225 -3.959 1.00 91.56 81 LYS A O 1
ATOM 653 N N . ILE A 1 82 ? 6.845 -8.200 -4.811 1.00 90.25 82 ILE A N 1
ATOM 654 C CA . ILE A 1 82 ? 5.449 -7.817 -5.078 1.00 90.25 82 ILE A CA 1
ATOM 655 C C . ILE A 1 82 ? 5.136 -7.713 -6.569 1.00 90.25 82 ILE A C 1
ATOM 657 O O . ILE A 1 82 ? 3.970 -7.753 -6.939 1.00 90.25 82 ILE A O 1
ATOM 661 N N . ALA A 1 83 ? 6.150 -7.648 -7.433 1.00 88.94 83 ALA A N 1
ATOM 662 C CA . ALA A 1 83 ? 6.012 -7.461 -8.877 1.00 88.94 83 ALA A CA 1
ATOM 663 C C . ALA A 1 83 ? 5.101 -8.506 -9.549 1.00 88.94 83 ALA A C 1
ATOM 665 O O . ALA A 1 83 ? 4.376 -8.187 -10.487 1.00 88.94 83 ALA A O 1
ATOM 666 N N . HIS A 1 84 ? 5.092 -9.741 -9.042 1.00 86.38 84 HIS A N 1
ATOM 667 C CA . HIS A 1 84 ? 4.257 -10.830 -9.559 1.00 86.38 84 HIS A CA 1
ATOM 668 C C . HIS A 1 84 ? 2.751 -10.654 -9.292 1.00 86.38 84 HIS A C 1
ATOM 670 O O . HIS A 1 84 ? 1.950 -11.370 -9.881 1.00 86.38 84 HIS A O 1
ATOM 676 N N . GLN A 1 85 ? 2.364 -9.730 -8.407 1.00 85.75 85 GLN A N 1
ATOM 677 C CA . GLN A 1 85 ? 0.961 -9.406 -8.115 1.00 85.75 85 GLN A CA 1
ATOM 678 C C . GLN A 1 85 ? 0.405 -8.321 -9.046 1.00 85.75 85 GLN A C 1
ATOM 680 O O . GLN A 1 85 ? -0.805 -8.130 -9.130 1.00 85.75 85 GLN A O 1
ATOM 685 N N . PHE A 1 86 ? 1.280 -7.590 -9.738 1.00 85.62 86 PHE A N 1
ATOM 686 C CA . PHE A 1 86 ? 0.870 -6.602 -10.725 1.00 85.62 86 PHE A CA 1
ATOM 687 C C . PHE A 1 86 ? 0.497 -7.300 -12.028 1.00 85.62 86 PHE A C 1
ATOM 689 O O . PHE A 1 86 ? 1.074 -8.320 -12.408 1.00 85.62 86 PHE A O 1
ATOM 696 N N . TYR A 1 87 ? -0.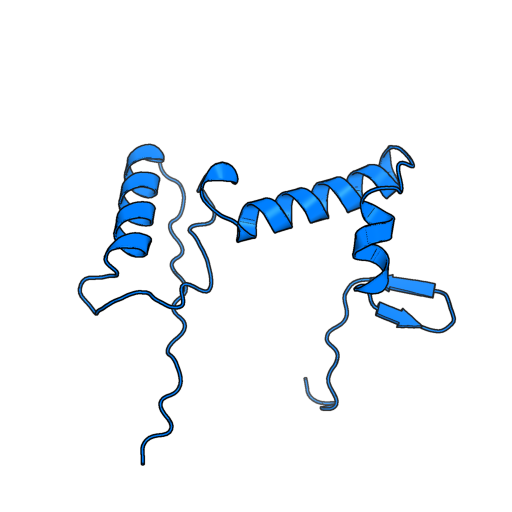449 -6.706 -12.739 1.00 85.12 87 TYR A N 1
ATOM 697 C CA . TYR A 1 87 ? -0.870 -7.165 -14.043 1.00 85.12 87 TYR A CA 1
ATOM 698 C C . TYR A 1 87 ? 0.270 -7.065 -15.055 1.00 85.12 87 TYR A C 1
ATOM 700 O O . TYR A 1 87 ? 0.920 -6.023 -15.218 1.00 85.12 87 TYR A O 1
ATOM 708 N N . GLN A 1 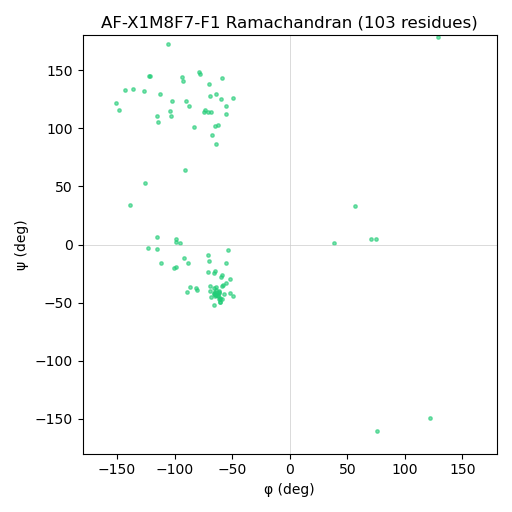88 ? 0.480 -8.180 -15.745 1.00 84.62 88 GLN A N 1
ATOM 709 C CA . GLN A 1 88 ? 1.472 -8.344 -16.792 1.00 84.62 88 GLN A CA 1
ATOM 710 C C . GLN A 1 88 ? 0.771 -8.885 -18.038 1.00 84.62 88 GLN A C 1
ATOM 712 O O . GLN A 1 88 ? 0.009 -9.847 -17.956 1.00 84.62 88 GLN A O 1
ATOM 717 N N . SER A 1 89 ? 1.040 -8.269 -19.187 1.00 84.44 89 SER A N 1
ATOM 718 C CA . SER A 1 89 ? 0.607 -8.757 -20.502 1.00 84.44 89 SER A CA 1
ATOM 719 C C . SER A 1 89 ? 1.768 -8.619 -21.466 1.00 84.44 89 SER A C 1
ATOM 721 O O . SER A 1 89 ? 2.422 -7.576 -21.483 1.00 84.44 89 SER A O 1
ATOM 723 N N . ASP A 1 90 ? 2.026 -9.664 -22.250 1.00 85.00 90 ASP A N 1
ATOM 724 C CA . ASP A 1 90 ? 3.068 -9.674 -23.288 1.00 85.00 90 ASP A CA 1
ATOM 725 C C . ASP A 1 90 ? 4.474 -9.343 -22.751 1.00 85.00 90 ASP A C 1
ATOM 727 O O . ASP A 1 90 ? 5.280 -8.698 -23.415 1.00 85.00 90 ASP A O 1
ATOM 731 N N . GLY A 1 91 ? 4.763 -9.740 -21.506 1.00 80.19 91 GLY A N 1
ATOM 732 C CA . GLY A 1 91 ? 6.034 -9.444 -20.832 1.00 80.19 91 GLY A CA 1
ATOM 733 C C . GLY A 1 91 ? 6.184 -7.996 -20.349 1.00 80.19 91 GLY A C 1
ATOM 734 O O . GLY A 1 91 ? 7.235 -7.638 -19.819 1.00 80.19 91 GLY A O 1
ATOM 735 N N . ILE A 1 92 ? 5.147 -7.165 -20.491 1.00 81.56 92 ILE A N 1
ATOM 736 C CA . ILE A 1 92 ? 5.132 -5.774 -20.035 1.00 81.56 92 ILE A CA 1
ATOM 737 C C . ILE A 1 92 ? 4.343 -5.681 -18.727 1.00 81.56 92 ILE A C 1
ATOM 739 O O . ILE A 1 92 ? 3.165 -6.040 -18.662 1.00 81.56 92 ILE A O 1
ATOM 743 N N . LEU A 1 93 ? 4.990 -5.155 -17.685 1.00 82.00 93 LEU A N 1
ATOM 744 C CA . LEU A 1 93 ? 4.345 -4.795 -16.424 1.00 82.00 93 LEU A CA 1
ATOM 745 C C . LEU A 1 93 ? 3.467 -3.556 -16.640 1.00 82.00 93 LEU A C 1
ATOM 747 O O . LEU A 1 93 ? 3.987 -2.478 -16.929 1.00 82.00 93 LEU A O 1
ATOM 751 N N . ARG A 1 94 ? 2.145 -3.699 -16.510 1.00 81.12 94 ARG A N 1
ATOM 752 C CA . ARG A 1 94 ? 1.188 -2.609 -16.778 1.00 81.12 94 ARG A CA 1
ATOM 753 C C . ARG A 1 94 ? 0.672 -1.916 -15.516 1.00 81.12 94 ARG A C 1
ATOM 755 O O . ARG A 1 94 ? 0.216 -0.783 -15.613 1.00 81.12 94 ARG A O 1
ATOM 762 N N . GLY A 1 95 ? 0.769 -2.553 -14.348 1.00 78.94 95 GLY A N 1
ATOM 763 C CA . GLY A 1 95 ? 0.360 -1.964 -13.066 1.00 78.94 95 GLY A CA 1
ATOM 764 C C . GLY A 1 95 ? -0.710 -2.784 -12.348 1.00 78.94 95 GLY A C 1
ATOM 765 O O . GLY A 1 95 ? -0.723 -4.004 -12.453 1.00 78.94 95 GLY A O 1
ATOM 766 N N . LEU A 1 96 ? -1.583 -2.136 -11.576 1.00 76.31 96 LEU A N 1
ATOM 767 C CA . LEU A 1 96 ? -2.719 -2.797 -10.926 1.00 76.31 96 LEU A CA 1
ATOM 768 C C . LEU A 1 96 ? -3.924 -2.754 -11.869 1.00 76.31 96 LEU A C 1
ATOM 770 O O . LEU A 1 96 ? -4.335 -1.677 -12.290 1.00 76.31 96 LEU A O 1
ATOM 774 N N . SER A 1 97 ? -4.491 -3.914 -12.195 1.00 70.75 97 SER A N 1
ATOM 775 C CA . SER A 1 97 ? -5.736 -4.007 -12.960 1.00 70.75 97 SER A CA 1
ATOM 776 C C . SER A 1 97 ? -6.780 -4.773 -12.167 1.00 70.75 97 SER A C 1
ATOM 778 O O . SER A 1 97 ? -6.457 -5.764 -11.510 1.00 70.75 97 SER A O 1
ATOM 780 N N . HIS A 1 98 ? -8.040 -4.376 -12.294 1.00 71.56 98 HIS A N 1
ATOM 781 C CA . HIS A 1 98 ? -9.140 -5.200 -11.823 1.00 71.56 98 HIS A CA 1
ATOM 782 C C . HIS A 1 98 ? -9.324 -6.392 -12.775 1.00 71.56 98 HIS A C 1
ATOM 784 O O . HIS A 1 98 ? -9.612 -6.203 -13.955 1.00 71.56 98 HIS A O 1
ATOM 790 N N . TYR A 1 99 ? -9.117 -7.619 -12.285 1.00 70.00 99 TYR A N 1
ATOM 791 C CA . TYR A 1 99 ? -9.398 -8.822 -13.068 1.00 70.00 99 TYR A CA 1
ATOM 792 C C . TYR A 1 99 ? -10.885 -9.157 -12.965 1.00 70.00 99 TYR A C 1
ATOM 794 O O . TYR A 1 99 ? -11.334 -9.731 -11.974 1.00 70.00 99 TYR A O 1
ATOM 802 N N . THR A 1 100 ? -11.639 -8.804 -14.002 1.00 77.94 100 THR A N 1
ATOM 803 C CA . THR A 1 100 ? -13.067 -9.100 -14.113 1.00 77.94 100 THR A CA 1
ATOM 804 C C . THR A 1 100 ? -13.348 -9.928 -15.365 1.00 77.94 100 THR A C 1
ATOM 806 O O . THR A 1 100 ? -12.697 -9.772 -16.398 1.00 77.94 100 THR A O 1
ATOM 809 N N . LYS A 1 101 ? -14.319 -10.840 -15.264 1.00 76.62 101 LYS A N 1
ATOM 810 C CA . LYS A 1 101 ? -14.911 -11.530 -16.424 1.00 76.62 101 LYS A CA 1
ATOM 811 C C . LYS A 1 101 ? -16.139 -10.795 -16.961 1.00 76.62 101 LYS A C 1
ATOM 813 O O . LYS A 1 101 ? -16.629 -11.140 -18.032 1.00 76.62 101 LYS A O 1
ATOM 818 N N . ASP A 1 102 ? -16.636 -9.825 -16.203 1.00 82.62 102 ASP A N 1
ATOM 819 C CA . ASP A 1 102 ? -17.756 -8.982 -16.578 1.00 82.62 102 ASP A CA 1
ATOM 820 C C . ASP A 1 102 ? -17.238 -7.774 -17.361 1.00 82.62 102 ASP A C 1
ATOM 822 O O . ASP A 1 102 ? -16.437 -6.991 -16.849 1.00 82.62 102 ASP A O 1
ATOM 826 N N . MET A 1 103 ? -17.694 -7.639 -18.606 1.00 69.94 103 MET A N 1
ATOM 827 C CA . MET A 1 103 ? -17.357 -6.511 -19.478 1.00 69.94 103 MET A CA 1
ATOM 828 C C . MET A 1 103 ? -18.019 -5.194 -19.047 1.00 69.94 103 MET A C 1
ATOM 830 O O . MET A 1 103 ? -17.702 -4.159 -19.627 1.00 69.94 103 MET A O 1
ATOM 834 N N . GLN A 1 104 ? -18.946 -5.219 -18.085 1.00 71.75 104 GLN A N 1
ATOM 835 C CA . GLN A 1 104 ? -19.639 -4.026 -17.587 1.00 71.75 104 GLN A CA 1
ATOM 836 C C . GLN A 1 104 ? -19.059 -3.466 -16.280 1.00 71.75 104 GLN A C 1
ATOM 838 O O . GLN A 1 104 ? -19.603 -2.500 -15.747 1.00 71.75 104 GLN A O 1
ATOM 843 N N . CYS A 1 105 ? -17.988 -4.068 -15.761 1.00 55.34 105 CYS A N 1
ATOM 844 C CA . CYS A 1 105 ? -17.356 -3.667 -14.508 1.00 55.34 105 CYS A CA 1
ATOM 845 C C . CYS A 1 105 ? -16.261 -2.607 -14.696 1.00 55.34 105 CYS A C 1
ATOM 847 O O . CYS A 1 105 ? -15.510 -2.687 -15.693 1.00 55.34 105 CYS A O 1
#

Organism: NCBI:txid412755

Mean predicted aligned error: 12.9 Å

Secondary structure (DSSP, 8-state):
----------------S-HHHHHHHHHHHHHH-BTTB--TT-S---TTS-GGG-HHHHHHHHHHHHHHHHHHS---TTTTTTGGGSEEETTEEEE-----S-TT-

InterPro domains:
  IPR024524 Protein of unknown function DUF3800 [PF12686] (7-67)